Protein AF-A0A7I9YJ21-F1 (afdb_monomer)

Foldseek 3Di:
DDDDDDDDDDDDDDDDDPPPQPQADAADFFAFCDQDSNHLNEDQQAWEAGPVRFIWGQHDDPDSTTHTHTDPDQDPPHFKHWDAADKDKDFVVVHDDAFWKKKKAAPDAKKKKWFDFPDPDHIDIDMDRDRMDMDTHHRRTGMMIIHHGIMMGTD

Nearest PDB structures (foldseek):
  5wpw-assembly1_B  TM=5.055E-01  e=2.968E-01  Cocos nucifera
  2cau-assembly1_A  TM=5.370E-01  e=5.741E-01  Canavalia ensiformis
  5wxu-assembly1_D  TM=5.266E-01  e=5.434E-01  Wrightia tinctoria
  1ipk-assembly1_B  TM=4.848E-01  e=5.144E-01  Glycine max
  5wpw-assembly1_A  TM=3.670E-01  e=2.517E-01  Cocos nucifera

Sequence (155 aa):
MLALAVSTASFIAVAAAPLVRADRATPQPGAPCSGSADSSGAIVGSQTFSPQGEVLLCAKDADPISVWQHLDGIQRPVQIWFSYGPDATLNADDGFVSGQYWVAGARSGRCTVVQTPSTAGPPVVKTSNSERMDFKLIPDLATITFKGECDWRSF

Organism: Mycobacterium bourgelatii (NCBI:txid1273442)

Mean predicted aligned error: 8.65 Å

Radius of gyration: 23.21 Å; Cα contacts (8 Å, |Δi|>4): 348; chains: 1; bounding box: 39×57×90 Å

Secondary structure (DSSP, 8-state):
--------PPP---------PPPPPPP-TTSEEESSTTS--PPTT-EEE-TTS-EEEEE--SSSSEEEEEESS--SS--EEEEESS-EEEEGGGTPPTT-EEEEEEEEEEEEEEEEESSS---EEEEESSSEEEEE--TTEEEEEEEEEEEEEE-

pLDDT: mean 87.34, std 16.45, range [38.53, 98.56]

Structure (mmCIF, N/CA/C/O backbone):
data_AF-A0A7I9YJ21-F1
#
_entry.id   AF-A0A7I9YJ21-F1
#
loop_
_atom_site.group_PDB
_atom_site.id
_atom_site.type_symbol
_atom_site.label_atom_id
_atom_site.label_alt_id
_atom_site.label_comp_id
_atom_site.label_asym_id
_atom_site.label_entity_id
_atom_site.label_seq_id
_atom_site.pdbx_PDB_ins_code
_atom_site.Cartn_x
_atom_site.Cartn_y
_atom_site.Cartn_z
_atom_site.occupancy
_atom_site.B_iso_or_equiv
_atom_site.auth_seq_id
_atom_site.auth_comp_id
_atom_site.auth_asym_id
_atom_site.auth_atom_id
_atom_site.pdbx_PDB_model_num
ATOM 1 N N . MET A 1 1 ? -15.098 43.296 -71.684 1.00 40.66 1 MET A N 1
ATOM 2 C CA . MET A 1 1 ? -14.716 41.940 -71.239 1.00 40.66 1 MET A CA 1
ATOM 3 C C . MET A 1 1 ? -13.911 42.100 -69.959 1.00 40.66 1 MET A C 1
ATOM 5 O O . MET A 1 1 ? -12.787 42.572 -70.031 1.00 40.66 1 MET A O 1
ATOM 9 N N . LEU A 1 2 ? -14.512 41.833 -68.799 1.00 38.53 2 LEU A N 1
ATOM 10 C CA . LEU A 1 2 ? -13.851 41.891 -67.491 1.00 38.53 2 LEU A CA 1
ATOM 11 C C . LEU A 1 2 ? -14.058 40.515 -66.844 1.00 38.53 2 LEU A C 1
ATOM 13 O O . LEU A 1 2 ? -15.204 40.103 -66.679 1.00 38.53 2 LEU A O 1
ATOM 17 N N . ALA A 1 3 ? -12.980 39.784 -66.560 1.00 39.22 3 ALA A N 1
ATOM 18 C CA . ALA A 1 3 ? -13.035 38.473 -65.915 1.00 39.22 3 ALA A CA 1
ATOM 19 C C . ALA A 1 3 ? -12.599 38.616 -64.449 1.00 39.22 3 ALA A C 1
ATOM 21 O O . ALA A 1 3 ? -11.468 39.011 -64.175 1.00 39.22 3 ALA A O 1
ATOM 22 N N . LEU A 1 4 ? -13.509 38.321 -63.518 1.00 42.84 4 LEU A N 1
ATOM 23 C CA . LEU A 1 4 ? -13.228 38.192 -62.087 1.00 42.84 4 LEU A CA 1
ATOM 24 C C . LEU A 1 4 ? -12.780 36.753 -61.804 1.00 42.84 4 LEU A C 1
ATOM 26 O O . LEU A 1 4 ? -13.553 35.818 -61.998 1.00 42.84 4 LEU A O 1
ATOM 30 N N . ALA A 1 5 ? -11.542 3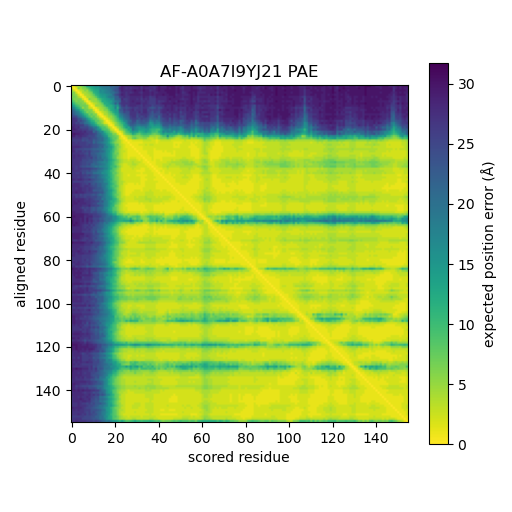6.580 -61.342 1.00 45.53 5 ALA A N 1
ATOM 31 C CA . ALA A 1 5 ? -11.055 35.311 -60.813 1.00 45.53 5 ALA A CA 1
ATOM 32 C C . ALA A 1 5 ? -11.364 35.244 -59.309 1.00 45.53 5 ALA A C 1
ATOM 34 O O . ALA A 1 5 ? -10.890 36.076 -58.537 1.00 45.53 5 ALA A O 1
ATOM 35 N N . VAL A 1 6 ? -12.171 34.264 -58.900 1.00 49.94 6 VAL A N 1
ATOM 36 C CA . VAL A 1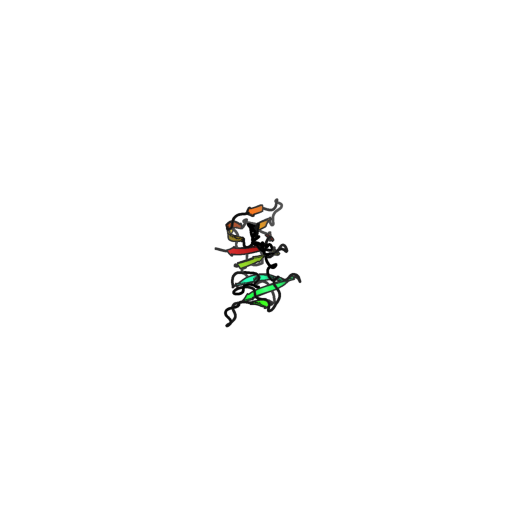 6 ? -12.449 33.963 -57.491 1.00 49.94 6 VAL A CA 1
ATOM 37 C C . VAL A 1 6 ? -11.554 32.797 -57.081 1.00 49.94 6 VAL A C 1
ATOM 39 O O . VAL A 1 6 ? -11.725 31.684 -57.572 1.00 49.94 6 VAL A O 1
ATOM 42 N N . SER A 1 7 ? -10.597 33.053 -56.191 1.00 49.69 7 SER A N 1
ATOM 43 C CA . SER A 1 7 ? -9.726 32.028 -55.607 1.00 49.69 7 SER A CA 1
ATOM 44 C C . SER A 1 7 ? -10.270 31.610 -54.242 1.00 49.69 7 SER A C 1
ATOM 46 O O . SER A 1 7 ? -10.205 32.374 -53.282 1.00 49.69 7 SER A O 1
ATOM 48 N N . THR A 1 8 ? -10.809 30.398 -54.140 1.00 51.66 8 THR A N 1
ATOM 49 C CA . THR A 1 8 ? -11.218 29.784 -52.868 1.00 51.66 8 THR A CA 1
ATOM 50 C C . THR A 1 8 ? -10.030 29.080 -52.215 1.00 51.66 8 THR A C 1
ATOM 52 O O . THR A 1 8 ? -9.517 28.105 -52.759 1.00 51.66 8 THR A O 1
ATOM 55 N N . ALA A 1 9 ? -9.602 29.557 -51.045 1.00 53.22 9 ALA A N 1
ATOM 56 C CA . ALA A 1 9 ? -8.619 28.878 -50.205 1.00 53.22 9 ALA A CA 1
ATOM 57 C C . ALA A 1 9 ? -9.314 27.827 -49.323 1.00 53.22 9 ALA A C 1
ATOM 59 O O . ALA A 1 9 ? -10.235 28.150 -48.572 1.00 53.22 9 ALA A O 1
ATOM 60 N N . SER A 1 10 ? -8.880 26.570 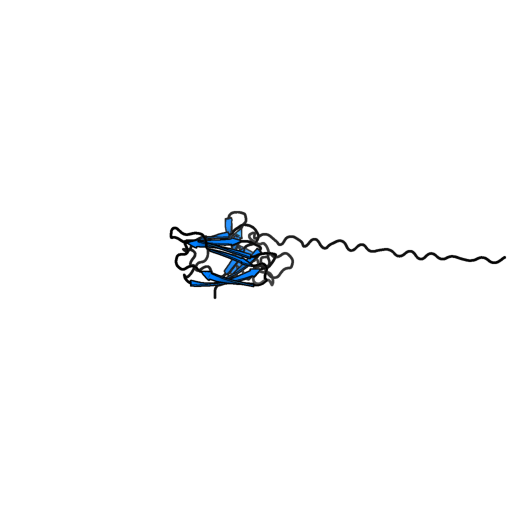-49.412 1.00 48.91 10 SER A N 1
ATOM 61 C CA . SER A 1 10 ? -9.346 25.484 -48.546 1.00 48.91 10 SER A CA 1
ATOM 62 C C . SER A 1 10 ? -8.480 25.410 -47.288 1.00 48.91 10 SER A C 1
ATOM 64 O O . SER A 1 10 ? -7.272 25.202 -47.378 1.00 48.91 10 SER A O 1
ATOM 66 N N . PHE A 1 11 ? -9.092 25.546 -46.113 1.00 49.62 11 PHE A N 1
ATOM 67 C CA . PHE A 1 11 ? -8.445 25.263 -44.832 1.00 49.62 11 PHE A CA 1
ATOM 68 C C . PHE A 1 11 ? -8.686 23.796 -44.466 1.00 49.62 11 PHE A C 1
ATOM 70 O O . PHE A 1 11 ? -9.832 23.356 -44.376 1.00 49.62 11 PHE A O 1
ATOM 77 N N . ILE A 1 12 ? -7.613 23.032 -44.258 1.00 51.09 12 ILE A N 1
ATOM 78 C CA . ILE A 1 12 ? -7.690 21.673 -43.712 1.00 51.09 12 ILE A CA 1
ATOM 79 C C . ILE A 1 12 ? -7.823 21.804 -42.192 1.00 51.09 12 ILE A C 1
ATOM 81 O O . ILE A 1 12 ? -6.889 22.234 -41.517 1.00 51.09 12 ILE A O 1
ATOM 85 N N . ALA A 1 13 ? -8.989 21.454 -41.649 1.00 53.25 13 ALA A N 1
ATOM 86 C CA . ALA A 1 13 ? -9.186 21.335 -40.210 1.00 53.25 13 ALA A CA 1
ATOM 87 C C . ALA A 1 13 ? -8.526 20.037 -39.719 1.00 53.25 13 ALA A C 1
ATOM 89 O O . ALA A 1 13 ? -8.993 18.941 -40.025 1.00 53.25 13 ALA A O 1
ATOM 90 N N . VAL A 1 14 ? -7.428 20.151 -38.971 1.00 55.31 14 VAL A N 1
ATOM 91 C CA . VAL A 1 14 ? -6.815 19.006 -38.289 1.00 55.31 14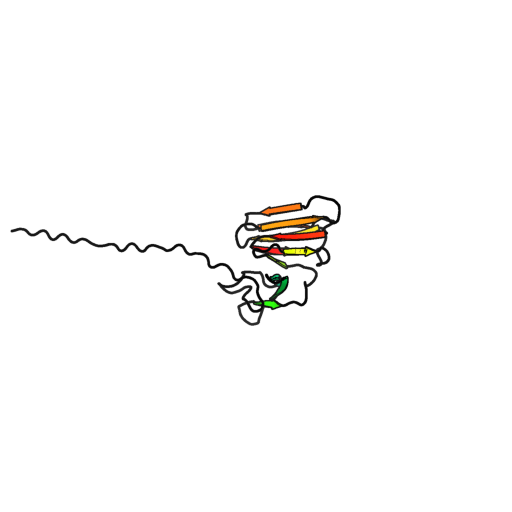 VAL A CA 1
ATOM 92 C C . VAL A 1 14 ? -7.632 18.727 -37.030 1.00 55.31 14 VAL A C 1
ATOM 94 O O . VAL A 1 14 ? -7.587 19.490 -36.067 1.00 55.31 14 VAL A O 1
ATOM 97 N N . ALA A 1 15 ? -8.413 17.648 -37.046 1.00 55.19 15 ALA A N 1
ATOM 98 C CA . ALA A 1 15 ? -9.100 17.158 -35.860 1.00 55.19 15 ALA A CA 1
ATOM 99 C C . ALA A 1 15 ? -8.061 16.598 -34.873 1.00 55.19 15 ALA A C 1
ATOM 101 O O . ALA A 1 15 ? -7.405 15.596 -35.156 1.00 55.19 15 ALA A O 1
ATOM 102 N N . ALA A 1 16 ? -7.899 17.246 -33.719 1.00 53.62 16 ALA A N 1
ATOM 103 C CA . ALA A 1 16 ? -7.132 16.690 -32.613 1.00 53.62 16 ALA A CA 1
ATOM 104 C C . ALA A 1 16 ? -7.902 15.487 -32.046 1.00 53.62 16 ALA A C 1
ATOM 106 O O . ALA A 1 16 ? -8.961 15.655 -31.442 1.00 53.62 16 ALA A O 1
ATOM 107 N N . ALA A 1 17 ? -7.402 14.270 -32.270 1.00 53.09 17 ALA A N 1
ATOM 108 C CA . ALA A 1 17 ? -7.935 13.098 -31.588 1.00 53.09 17 ALA A CA 1
ATOM 109 C C . ALA A 1 17 ? -7.702 13.255 -30.072 1.00 53.09 17 ALA A C 1
ATOM 111 O O . ALA A 1 17 ? -6.615 13.686 -29.672 1.00 53.09 17 ALA A O 1
ATOM 112 N N . PRO A 1 18 ? -8.686 12.929 -29.216 1.00 49.38 18 PRO A N 1
ATOM 113 C CA . PRO A 1 18 ? -8.467 12.918 -27.780 1.00 49.38 18 PRO A CA 1
ATOM 114 C C . PRO A 1 18 ? -7.365 11.904 -27.465 1.00 49.38 18 PRO A C 1
ATOM 116 O O . PRO A 1 18 ? -7.432 10.750 -27.889 1.00 49.38 18 PRO A O 1
ATOM 119 N N . LEU A 1 19 ? -6.344 12.342 -26.730 1.00 48.25 19 LEU A N 1
ATOM 120 C CA . LEU A 1 19 ? -5.339 11.449 -26.169 1.00 48.25 19 LEU A CA 1
ATOM 121 C C . LEU A 1 19 ? -6.047 10.552 -25.151 1.00 48.25 19 LEU A C 1
ATOM 123 O O . LEU A 1 19 ? -6.277 10.950 -24.009 1.00 48.25 19 LEU A O 1
ATOM 127 N N . VAL A 1 20 ? -6.430 9.351 -25.579 1.00 48.28 20 VAL A N 1
ATOM 128 C CA . VAL A 1 20 ? -6.759 8.272 -24.652 1.00 48.28 20 VAL A CA 1
ATOM 129 C C . VAL A 1 20 ? -5.478 8.015 -23.870 1.00 48.28 20 VAL A C 1
ATOM 131 O O . VAL A 1 20 ? -4.460 7.625 -24.441 1.00 48.28 20 VAL A O 1
ATOM 134 N N . ARG A 1 21 ? -5.496 8.338 -22.574 1.00 51.38 21 ARG A N 1
ATOM 135 C CA . ARG A 1 21 ? -4.387 8.035 -21.671 1.00 51.38 21 ARG A CA 1
ATOM 136 C C . ARG A 1 21 ? -4.206 6.521 -21.726 1.00 51.38 21 ARG A C 1
ATOM 138 O O . ARG A 1 21 ? -5.160 5.810 -21.434 1.00 51.38 21 ARG A O 1
ATOM 145 N N . ALA A 1 22 ? -3.037 6.048 -22.156 1.00 55.91 22 ALA A N 1
ATOM 146 C CA . ALA A 1 22 ? -2.735 4.625 -22.092 1.00 55.91 22 ALA A CA 1
ATOM 147 C C . ALA A 1 22 ? -2.945 4.160 -20.644 1.00 55.91 22 ALA A C 1
ATOM 149 O O . ALA A 1 22 ? -2.499 4.839 -19.709 1.00 55.91 22 ALA A O 1
ATOM 150 N N . ASP A 1 23 ? -3.675 3.060 -20.467 1.00 66.38 23 ASP A N 1
ATOM 151 C CA . ASP A 1 23 ? -3.834 2.437 -19.158 1.00 66.38 23 ASP A CA 1
ATOM 152 C C . ASP A 1 23 ? -2.439 2.141 -18.602 1.00 66.38 23 ASP A C 1
ATOM 154 O O . ASP A 1 23 ? -1.568 1.634 -19.315 1.00 66.38 23 ASP A O 1
ATOM 158 N N . ARG A 1 24 ? -2.188 2.514 -17.343 1.00 73.75 24 ARG A N 1
ATOM 159 C CA . ARG A 1 24 ? -0.879 2.254 -16.741 1.00 73.75 24 ARG A CA 1
ATOM 160 C C . ARG A 1 24 ? -0.627 0.757 -16.655 1.00 73.75 24 ARG A C 1
ATOM 162 O O . ARG A 1 24 ? -1.553 -0.025 -16.428 1.00 73.75 24 ARG A O 1
ATOM 169 N N . ALA A 1 25 ? 0.643 0.370 -16.775 1.00 84.62 25 ALA A N 1
ATOM 170 C CA . ALA A 1 25 ? 1.017 -1.028 -16.663 1.00 84.62 25 ALA A CA 1
ATOM 171 C C . ALA A 1 25 ? 0.588 -1.594 -15.308 1.00 84.62 25 ALA A C 1
ATOM 173 O O . ALA A 1 25 ? 0.927 -1.074 -14.241 1.00 84.62 25 ALA A O 1
ATOM 174 N N . THR A 1 26 ? -0.156 -2.691 -15.373 1.00 92.19 26 THR A N 1
ATOM 175 C CA . THR A 1 26 ? -0.531 -3.478 -14.204 1.00 92.19 26 THR A CA 1
ATOM 176 C C . THR A 1 26 ? 0.717 -4.163 -13.632 1.00 92.19 26 THR A C 1
ATOM 178 O O . THR A 1 26 ? 1.503 -4.701 -14.415 1.00 92.19 26 THR A O 1
ATOM 181 N N . PRO A 1 27 ? 0.921 -4.183 -12.301 1.00 95.38 27 PRO A N 1
ATOM 182 C CA . PRO A 1 27 ? 2.054 -4.871 -11.693 1.00 95.38 27 PRO A CA 1
ATOM 183 C C . PRO A 1 27 ? 2.146 -6.349 -12.085 1.00 95.38 27 PRO A C 1
ATOM 185 O O . PRO A 1 27 ? 1.197 -7.116 -11.910 1.00 95.38 27 PRO A O 1
ATOM 188 N N . GLN A 1 28 ? 3.305 -6.731 -12.621 1.00 95.56 28 GLN A N 1
ATOM 189 C CA . GLN A 1 28 ? 3.686 -8.081 -13.046 1.00 95.56 28 GLN A CA 1
ATOM 190 C C . GLN A 1 28 ? 5.210 -8.221 -12.906 1.00 95.56 28 GLN A C 1
ATOM 192 O O . GLN A 1 28 ? 5.903 -7.240 -13.187 1.00 95.56 28 GLN A O 1
ATOM 197 N N . PRO A 1 29 ? 5.759 -9.393 -12.539 1.00 95.56 29 PRO A N 1
ATOM 198 C CA . PRO A 1 29 ? 7.207 -9.607 -12.512 1.00 95.56 29 PRO A CA 1
ATOM 199 C C . PRO A 1 29 ? 7.899 -9.172 -13.816 1.00 95.56 29 PRO A C 1
ATOM 201 O O . PRO A 1 29 ? 7.455 -9.510 -14.912 1.00 95.56 29 PRO A O 1
ATOM 204 N N . GLY A 1 30 ? 8.982 -8.404 -13.698 1.00 93.94 30 GLY A N 1
ATOM 205 C CA . GLY A 1 30 ? 9.757 -7.861 -14.818 1.00 93.94 30 GLY A CA 1
ATOM 206 C C . GLY A 1 30 ? 9.145 -6.635 -15.507 1.00 93.94 30 GLY A C 1
ATOM 207 O O . GLY A 1 30 ? 9.826 -5.996 -16.307 1.00 93.94 30 GLY A O 1
ATOM 208 N N . ALA A 1 31 ? 7.897 -6.264 -15.202 1.00 94.25 31 ALA A N 1
ATOM 209 C CA . ALA A 1 31 ? 7.285 -5.064 -15.763 1.00 94.25 31 ALA A CA 1
ATOM 210 C C . ALA A 1 31 ? 7.819 -3.788 -15.080 1.00 94.25 31 ALA A C 1
ATOM 212 O O . ALA A 1 31 ? 8.081 -3.803 -13.870 1.00 94.25 31 ALA A O 1
ATOM 213 N N . PRO A 1 32 ? 7.927 -2.658 -15.805 1.00 94.56 32 PRO A N 1
ATOM 214 C CA . PRO A 1 32 ? 8.339 -1.388 -15.219 1.00 94.56 32 PRO A CA 1
ATOM 215 C C . PRO A 1 32 ? 7.388 -0.924 -14.109 1.00 94.56 32 PRO A C 1
ATOM 217 O O . PRO A 1 32 ? 6.194 -0.708 -14.327 1.00 94.56 32 PRO A O 1
ATOM 220 N N . CYS A 1 33 ? 7.926 -0.702 -12.914 1.00 95.56 33 CYS A N 1
ATOM 221 C CA . CYS A 1 33 ? 7.186 -0.126 -11.795 1.00 95.56 33 CYS A CA 1
ATOM 222 C C . CYS A 1 33 ? 7.410 1.386 -11.677 1.00 95.56 33 CYS A C 1
ATOM 224 O O . CYS A 1 33 ? 6.498 2.101 -11.265 1.00 95.56 33 CYS A O 1
ATOM 226 N N . SER A 1 34 ? 8.581 1.886 -12.092 1.00 93.94 34 SER A N 1
ATOM 227 C CA . SER A 1 34 ? 8.935 3.309 -12.048 1.00 93.94 34 SER A CA 1
ATOM 228 C C . SER A 1 34 ? 9.985 3.675 -13.099 1.00 93.94 34 SER A C 1
ATOM 230 O O . SER A 1 34 ? 10.711 2.812 -13.585 1.00 93.94 34 SER A O 1
ATOM 232 N N . GLY A 1 35 ? 10.111 4.966 -13.414 1.00 90.31 35 GLY A N 1
ATOM 233 C CA . GLY A 1 35 ? 11.185 5.484 -14.276 1.00 90.31 35 GLY A CA 1
ATOM 234 C C . GLY A 1 35 ? 10.923 5.421 -15.787 1.00 90.31 35 GLY A C 1
ATOM 235 O O . GLY A 1 35 ? 11.771 5.861 -16.557 1.00 90.31 35 GLY A O 1
ATOM 236 N N . SER A 1 36 ? 9.753 4.946 -16.229 1.00 89.88 36 SER A N 1
ATOM 237 C CA . SER A 1 36 ? 9.351 4.945 -17.645 1.00 89.88 36 SER A CA 1
ATOM 238 C C . SER A 1 36 ? 7.903 5.407 -17.847 1.00 89.88 36 SER A C 1
ATOM 240 O O . SER A 1 36 ? 7.086 5.362 -16.921 1.00 89.88 36 SER A O 1
ATOM 242 N N . ALA A 1 37 ? 7.580 5.860 -19.066 1.00 87.88 37 ALA A N 1
ATOM 243 C CA . ALA A 1 37 ? 6.228 6.293 -19.439 1.00 87.88 37 ALA A CA 1
ATOM 244 C C . ALA A 1 37 ? 5.195 5.157 -19.340 1.00 87.88 37 ALA A C 1
ATOM 246 O O . ALA A 1 37 ? 4.047 5.407 -18.982 1.00 87.88 37 ALA A O 1
ATOM 247 N N . ASP A 1 38 ? 5.641 3.922 -19.575 1.00 87.81 38 ASP A N 1
ATOM 248 C CA . ASP A 1 38 ? 4.810 2.718 -19.539 1.00 87.81 38 ASP A CA 1
ATOM 249 C C . ASP A 1 38 ? 4.808 2.043 -18.158 1.00 87.81 38 ASP A C 1
ATOM 251 O O . ASP A 1 38 ? 4.362 0.910 -18.022 1.00 87.81 38 ASP A O 1
ATOM 255 N N . SER A 1 39 ? 5.334 2.700 -17.119 1.00 92.00 39 SER A N 1
ATOM 256 C CA . SER A 1 39 ? 5.386 2.125 -15.772 1.00 92.00 39 SER A CA 1
ATOM 257 C C . SER A 1 39 ? 4.072 2.258 -15.002 1.00 92.00 39 SER A C 1
ATOM 259 O O . SER A 1 39 ? 3.249 3.139 -15.264 1.00 92.00 39 SER A O 1
ATOM 261 N N . SER A 1 40 ? 3.903 1.427 -13.968 1.00 91.94 40 SER A N 1
ATOM 262 C CA . SER A 1 40 ? 2.812 1.585 -12.990 1.00 91.94 40 SER A CA 1
ATOM 263 C C . SER A 1 40 ? 2.878 2.930 -12.242 1.00 91.94 40 SER A C 1
ATOM 265 O O . SER A 1 40 ? 1.874 3.409 -11.713 1.00 91.94 40 SER A O 1
ATOM 267 N N . GLY A 1 41 ? 4.057 3.562 -12.205 1.00 91.19 41 GLY A N 1
ATOM 268 C CA . GLY A 1 41 ? 4.308 4.826 -11.518 1.00 91.19 41 GLY A CA 1
ATOM 269 C C . GLY A 1 41 ? 4.420 4.698 -9.997 1.00 91.19 41 GLY A C 1
ATOM 270 O O . GLY A 1 41 ? 4.243 5.698 -9.297 1.00 91.19 41 GLY A O 1
ATOM 271 N N . ALA A 1 42 ? 4.706 3.494 -9.503 1.00 94.56 42 ALA A N 1
ATOM 272 C CA . ALA A 1 42 ? 4.947 3.222 -8.096 1.00 94.56 42 ALA A CA 1
ATOM 273 C C . ALA A 1 42 ? 6.248 3.885 -7.622 1.00 94.56 42 ALA A C 1
ATOM 275 O O . ALA A 1 42 ? 7.190 4.120 -8.392 1.00 94.56 42 ALA A O 1
ATOM 276 N N . ILE A 1 43 ? 6.310 4.188 -6.329 1.00 94.44 43 ILE A N 1
ATOM 277 C CA . ILE A 1 43 ? 7.559 4.591 -5.679 1.00 94.44 43 ILE A CA 1
ATOM 278 C C . ILE A 1 43 ? 8.481 3.367 -5.544 1.00 94.44 43 ILE A C 1
ATOM 280 O O . ILE A 1 43 ? 8.043 2.258 -5.249 1.00 94.44 43 ILE A O 1
ATOM 284 N N . VAL A 1 44 ? 9.782 3.571 -5.751 1.00 95.56 44 VAL A N 1
ATOM 285 C CA . VAL A 1 44 ? 10.803 2.545 -5.495 1.00 95.56 44 VAL A CA 1
ATOM 286 C C . VAL A 1 44 ? 10.735 2.098 -4.032 1.00 95.56 44 VAL A C 1
ATOM 288 O O . VAL A 1 44 ? 10.731 2.930 -3.126 1.00 95.56 44 VAL A O 1
ATOM 291 N N . GLY A 1 45 ? 10.709 0.787 -3.806 1.00 96.75 45 GLY A N 1
ATOM 292 C CA . GLY A 1 45 ? 10.524 0.174 -2.491 1.00 96.75 45 GLY A CA 1
ATOM 293 C C . GLY A 1 45 ? 9.066 -0.123 -2.132 1.00 96.75 45 GLY A C 1
ATOM 294 O O . GLY A 1 45 ? 8.828 -0.787 -1.127 1.00 96.75 45 GLY A O 1
ATOM 295 N N . SER A 1 46 ? 8.088 0.316 -2.936 1.00 97.38 46 SER A N 1
ATOM 296 C CA . SER A 1 46 ? 6.691 -0.089 -2.757 1.00 97.38 46 SER A CA 1
ATOM 297 C C . SER A 1 46 ? 6.534 -1.595 -2.934 1.00 97.38 46 SER A C 1
ATOM 299 O O . SER A 1 46 ? 7.047 -2.165 -3.899 1.00 97.38 46 SER A O 1
ATOM 301 N N . GLN A 1 47 ? 5.759 -2.214 -2.048 1.00 98.12 47 GLN A N 1
ATOM 302 C CA . GLN A 1 47 ? 5.221 -3.554 -2.260 1.00 98.12 47 GLN A CA 1
ATOM 303 C C . GLN A 1 47 ? 3.803 -3.484 -2.841 1.00 98.12 47 GLN A C 1
ATOM 305 O O . GLN A 1 47 ? 3.111 -2.474 -2.689 1.00 98.12 47 GLN A O 1
ATOM 310 N N . THR A 1 48 ? 3.356 -4.538 -3.517 1.00 98.00 48 THR A N 1
ATOM 311 C CA . THR A 1 48 ? 1.971 -4.672 -3.987 1.00 98.00 48 THR A CA 1
ATOM 312 C C . THR A 1 48 ? 1.589 -6.141 -4.144 1.00 98.00 48 THR A C 1
ATOM 314 O O . THR A 1 48 ? 2.454 -7.016 -4.101 1.00 98.00 48 THR A O 1
ATOM 317 N N . PHE A 1 49 ? 0.304 -6.406 -4.365 1.00 97.38 49 PHE A N 1
ATOM 318 C CA . PHE A 1 49 ? -0.149 -7.704 -4.852 1.00 97.38 49 PHE A CA 1
ATOM 319 C C . PHE A 1 49 ? -0.253 -7.679 -6.372 1.00 97.38 49 PHE A C 1
ATOM 321 O O . PHE A 1 49 ? -0.864 -6.771 -6.932 1.00 97.38 49 PHE A O 1
ATOM 328 N N . SER A 1 50 ? 0.276 -8.684 -7.061 1.00 95.50 50 SER A N 1
ATOM 329 C CA . SER A 1 50 ? -0.059 -8.906 -8.465 1.00 95.50 50 SER A CA 1
ATOM 330 C C . SER A 1 50 ? -1.558 -9.244 -8.605 1.00 95.50 50 SER A C 1
ATOM 332 O O . SER A 1 50 ? -2.196 -9.661 -7.633 1.00 95.50 50 SER A O 1
ATOM 334 N N . PRO A 1 51 ? -2.150 -9.118 -9.802 1.00 92.12 51 PRO A N 1
ATOM 335 C CA . PRO A 1 51 ? -3.494 -9.615 -10.098 1.00 92.12 51 PRO A CA 1
ATOM 336 C C . PRO A 1 51 ? -3.693 -11.100 -9.762 1.00 92.12 51 PRO A C 1
ATOM 338 O O . PRO A 1 51 ? -4.821 -11.534 -9.544 1.00 92.12 51 PRO A O 1
ATOM 341 N N . GLN A 1 52 ? -2.608 -11.879 -9.732 1.00 91.69 52 GLN A N 1
ATOM 342 C CA . GLN A 1 52 ? -2.590 -13.297 -9.378 1.00 91.69 52 GLN A CA 1
ATOM 343 C C . GLN A 1 52 ? -2.426 -13.535 -7.864 1.00 91.69 52 GLN A C 1
ATOM 345 O O . GLN A 1 52 ? -2.494 -14.679 -7.422 1.00 91.69 52 GLN A O 1
ATOM 350 N N . GLY A 1 53 ? -2.240 -12.478 -7.066 1.00 92.69 53 GLY A N 1
ATOM 351 C CA . GLY A 1 53 ? -2.080 -12.544 -5.610 1.00 92.69 53 GLY A CA 1
ATOM 352 C C . GLY A 1 53 ? -0.639 -12.735 -5.127 1.00 92.69 53 GLY A C 1
ATOM 353 O O . GLY A 1 53 ? -0.425 -12.936 -3.935 1.00 92.69 53 GLY A O 1
ATOM 354 N N . GLU A 1 54 ? 0.352 -12.664 -6.017 1.00 95.88 54 GLU A N 1
ATOM 355 C CA . GLU A 1 54 ? 1.770 -12.721 -5.642 1.00 95.88 54 GLU A CA 1
ATOM 356 C C . GLU A 1 54 ? 2.211 -11.405 -5.004 1.00 95.88 54 GLU A C 1
ATOM 358 O O . GLU A 1 54 ? 1.708 -10.341 -5.364 1.00 95.88 54 GLU A O 1
ATOM 363 N N . VAL A 1 55 ? 3.194 -11.443 -4.108 1.00 97.69 55 VAL A N 1
ATOM 364 C CA . VAL A 1 55 ? 3.783 -10.214 -3.569 1.00 97.69 55 VAL A CA 1
ATOM 365 C C . VAL A 1 55 ? 4.882 -9.741 -4.510 1.00 97.69 55 VAL A C 1
ATOM 367 O O . VAL A 1 55 ? 5.775 -10.505 -4.870 1.00 97.69 55 VAL A O 1
ATOM 370 N N . LEU A 1 56 ? 4.825 -8.471 -4.901 1.00 98.19 56 LEU A N 1
ATOM 371 C CA . LEU A 1 56 ? 5.827 -7.838 -5.751 1.00 98.19 56 LEU A CA 1
ATOM 372 C C . LEU A 1 56 ? 6.484 -6.665 -5.024 1.00 98.19 56 LEU A C 1
ATOM 374 O O . LEU A 1 56 ? 5.817 -5.938 -4.291 1.00 98.19 56 LEU A O 1
ATOM 378 N N . LEU A 1 57 ? 7.770 -6.443 -5.289 1.00 98.19 57 LEU A N 1
ATOM 379 C CA . LEU A 1 57 ? 8.545 -5.280 -4.859 1.00 98.19 57 LEU A CA 1
ATOM 380 C C . LEU A 1 57 ? 8.926 -4.434 -6.069 1.00 98.19 57 LEU A C 1
ATOM 382 O O . LEU A 1 57 ? 9.480 -4.958 -7.031 1.00 98.19 57 LEU A O 1
ATOM 386 N N . CYS A 1 58 ? 8.695 -3.125 -6.011 1.00 97.69 58 CYS A N 1
ATOM 387 C CA . CYS A 1 58 ? 9.252 -2.192 -6.983 1.00 97.69 58 CYS A CA 1
ATOM 388 C C . CYS A 1 58 ? 10.731 -1.977 -6.657 1.00 97.69 58 CYS A C 1
ATOM 390 O O . CYS A 1 58 ? 11.090 -1.106 -5.858 1.00 97.69 58 CYS A O 1
ATOM 392 N N . ALA A 1 59 ? 11.587 -2.821 -7.219 1.00 96.25 59 ALA A N 1
ATOM 393 C CA . ALA A 1 59 ? 13.009 -2.828 -6.937 1.00 96.25 59 ALA A CA 1
ATOM 394 C C . ALA A 1 59 ? 13.748 -1.868 -7.870 1.00 96.25 59 ALA A C 1
ATOM 396 O O . ALA A 1 59 ? 13.453 -1.765 -9.063 1.00 96.25 59 ALA A O 1
ATOM 397 N N . LYS A 1 60 ? 14.734 -1.165 -7.312 1.00 91.88 60 LYS A N 1
ATOM 398 C CA . LYS A 1 60 ? 15.660 -0.375 -8.115 1.00 91.88 60 LYS A CA 1
ATOM 399 C C . LYS A 1 60 ? 16.703 -1.301 -8.720 1.00 91.88 60 LYS A C 1
ATOM 401 O O . LYS A 1 60 ? 17.513 -1.855 -7.981 1.00 91.88 60 LYS A O 1
ATOM 406 N N . ASP A 1 61 ? 16.719 -1.381 -10.041 1.00 80.94 61 ASP A N 1
ATOM 407 C CA . ASP A 1 61 ? 17.799 -2.030 -10.773 1.00 80.94 61 ASP A CA 1
ATOM 408 C C . ASP A 1 61 ? 18.916 -1.030 -11.122 1.00 80.94 61 ASP A C 1
ATOM 410 O O . ASP A 1 61 ? 18.845 0.164 -10.814 1.00 80.94 61 ASP A O 1
ATOM 414 N N . ALA A 1 62 ? 19.999 -1.531 -11.723 1.00 74.62 62 ALA A N 1
ATOM 415 C CA . ALA A 1 62 ? 21.104 -0.702 -12.218 1.00 74.62 62 ALA A CA 1
ATOM 416 C C . ALA A 1 62 ? 20.706 0.168 -13.430 1.00 74.62 62 ALA A C 1
ATOM 418 O O . ALA A 1 62 ? 21.414 1.115 -13.773 1.00 74.62 62 ALA A O 1
ATOM 419 N N . ASP A 1 63 ? 19.586 -0.167 -14.068 1.00 77.12 63 ASP A N 1
ATOM 420 C CA . ASP A 1 63 ? 18.959 0.583 -15.151 1.00 77.12 63 ASP A CA 1
ATOM 421 C C . ASP A 1 63 ? 18.201 1.811 -14.585 1.00 77.12 63 ASP A C 1
ATOM 423 O O . ASP A 1 63 ? 17.740 1.779 -13.438 1.00 77.12 63 ASP A O 1
ATOM 427 N N . PRO A 1 64 ? 18.057 2.926 -15.329 1.00 84.62 64 PRO A N 1
ATOM 428 C CA . PRO A 1 64 ? 17.162 4.023 -14.944 1.00 84.62 64 PRO A CA 1
ATOM 429 C C . PRO A 1 64 ? 15.709 3.596 -14.665 1.00 84.62 64 PRO A C 1
ATOM 431 O O . PRO A 1 64 ? 14.982 4.342 -14.002 1.00 84.62 64 PRO A O 1
ATOM 434 N N . ILE A 1 65 ? 15.278 2.431 -15.154 1.00 92.69 65 ILE A N 1
ATOM 435 C CA . ILE A 1 65 ? 13.943 1.875 -14.933 1.00 92.69 65 ILE A CA 1
ATOM 436 C C . ILE A 1 65 ? 13.966 0.908 -13.745 1.00 92.69 65 ILE A C 1
ATOM 438 O O . ILE A 1 65 ? 14.783 -0.003 -13.664 1.00 92.69 65 ILE A O 1
ATOM 442 N N . SER A 1 66 ? 13.028 1.094 -12.818 1.00 95.94 66 SER A N 1
ATOM 443 C CA . SER A 1 66 ? 12.772 0.144 -11.730 1.00 95.94 66 SER A CA 1
ATOM 444 C C . SER A 1 66 ? 11.692 -0.841 -12.159 1.00 95.94 66 SER A C 1
ATOM 446 O O . SER A 1 66 ? 10.726 -0.447 -12.821 1.00 95.94 66 SER A O 1
ATOM 448 N N . VAL A 1 67 ? 11.821 -2.102 -11.757 1.00 96.19 67 VAL A N 1
ATOM 449 C CA . VAL A 1 67 ? 10.908 -3.176 -12.166 1.00 96.19 67 VAL A CA 1
ATOM 450 C C . VAL A 1 67 ? 10.276 -3.857 -10.964 1.00 96.19 67 VAL A C 1
ATOM 452 O O . VAL A 1 67 ? 10.822 -3.875 -9.859 1.00 96.19 67 VAL A O 1
ATOM 455 N N . TRP A 1 68 ? 9.102 -4.432 -11.188 1.00 97.56 68 TRP A N 1
ATOM 456 C CA . TRP A 1 68 ? 8.480 -5.321 -10.222 1.00 97.56 68 TRP A CA 1
ATOM 457 C C . TRP A 1 68 ? 9.253 -6.639 -10.148 1.00 97.56 68 TRP A C 1
ATOM 459 O O . TRP A 1 68 ? 9.427 -7.326 -11.153 1.00 97.56 68 TRP A O 1
ATOM 469 N N . GLN A 1 69 ? 9.686 -7.014 -8.953 1.00 97.50 69 GLN A N 1
ATOM 470 C CA . GLN A 1 69 ? 10.340 -8.287 -8.668 1.00 97.50 69 GLN A CA 1
ATOM 471 C C . GLN A 1 69 ? 9.464 -9.114 -7.737 1.00 97.50 69 GLN A C 1
ATOM 473 O O . GLN A 1 69 ? 8.798 -8.565 -6.860 1.00 97.50 69 GLN A O 1
ATOM 478 N N . HIS A 1 70 ? 9.459 -10.428 -7.936 1.00 97.62 70 HIS A N 1
ATOM 479 C CA . HIS A 1 70 ? 8.738 -11.343 -7.061 1.00 97.62 70 HIS A CA 1
ATOM 480 C C . HIS A 1 70 ? 9.342 -11.340 -5.651 1.00 97.62 70 HIS A C 1
ATOM 482 O O . HIS A 1 70 ? 10.564 -11.296 -5.493 1.00 97.62 70 HIS A O 1
ATOM 488 N N . LEU A 1 71 ? 8.481 -11.420 -4.640 1.00 97.19 71 LEU A N 1
ATOM 489 C CA . LEU A 1 71 ? 8.845 -11.687 -3.256 1.00 97.19 71 LEU A CA 1
ATOM 490 C C . LEU A 1 71 ? 8.128 -12.946 -2.767 1.00 97.19 71 LEU A C 1
ATOM 492 O O . LEU A 1 71 ? 6.928 -13.097 -2.984 1.00 97.19 71 LEU A O 1
ATOM 496 N N . ASP A 1 72 ? 8.834 -13.768 -1.988 1.00 95.62 72 ASP A N 1
ATOM 497 C CA . ASP A 1 72 ? 8.258 -14.953 -1.330 1.00 95.62 72 ASP A CA 1
ATOM 498 C C . ASP A 1 72 ? 7.142 -14.597 -0.326 1.00 95.62 72 ASP A C 1
ATOM 500 O O . ASP A 1 72 ? 6.362 -15.447 0.104 1.00 95.62 72 ASP A O 1
ATOM 504 N N . GLY A 1 73 ? 7.067 -13.329 0.080 1.00 96.69 73 GLY A N 1
ATOM 505 C CA . GLY A 1 73 ? 6.030 -12.808 0.951 1.00 96.69 73 GLY A CA 1
ATOM 506 C C . GLY A 1 73 ? 6.220 -11.327 1.254 1.00 96.69 73 GLY A C 1
ATOM 507 O O . GLY A 1 73 ? 7.177 -10.691 0.813 1.00 96.69 73 GLY A O 1
ATOM 508 N N . ILE A 1 74 ? 5.296 -10.781 2.041 1.00 97.50 74 ILE A N 1
ATOM 509 C CA . ILE A 1 74 ? 5.338 -9.384 2.470 1.00 97.50 74 ILE A CA 1
ATOM 510 C C . ILE A 1 74 ? 6.578 -9.148 3.343 1.00 97.50 74 ILE A C 1
ATOM 512 O O . ILE A 1 74 ? 6.772 -9.810 4.367 1.00 97.50 74 ILE A O 1
ATOM 516 N N . GLN A 1 75 ? 7.402 -8.172 2.962 1.00 97.12 75 GLN A N 1
ATOM 517 C CA . GLN A 1 75 ? 8.470 -7.637 3.798 1.00 97.12 75 GLN A CA 1
ATOM 518 C C . GLN A 1 75 ? 7.857 -6.806 4.922 1.00 97.12 75 GLN A C 1
ATOM 520 O O . GLN A 1 75 ? 7.138 -5.834 4.677 1.00 97.12 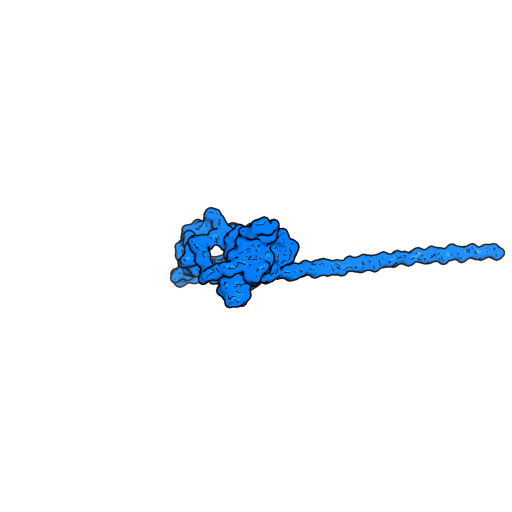75 GLN A O 1
ATOM 525 N N . ARG A 1 76 ? 8.163 -7.209 6.157 1.00 96.06 76 ARG A N 1
ATOM 526 C CA . ARG A 1 76 ? 7.653 -6.602 7.386 1.00 96.06 76 ARG A CA 1
ATOM 527 C C . ARG A 1 76 ? 8.771 -5.816 8.092 1.00 96.06 76 ARG A C 1
ATOM 529 O O . ARG A 1 76 ? 9.899 -6.308 8.138 1.00 96.06 76 ARG A O 1
ATOM 536 N N . PRO A 1 77 ? 8.477 -4.653 8.697 1.00 95.62 77 PRO A N 1
AT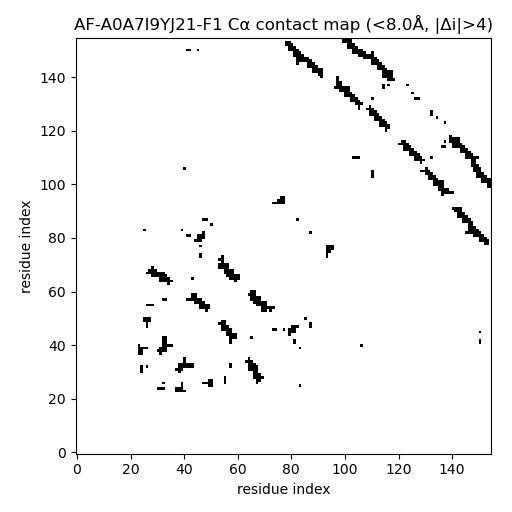OM 537 C CA . PRO A 1 77 ? 7.181 -3.979 8.676 1.00 95.62 77 PRO A CA 1
ATOM 538 C C . PRO A 1 77 ? 6.866 -3.377 7.302 1.00 95.62 77 PRO A C 1
ATOM 540 O O . PRO A 1 77 ? 7.755 -2.845 6.636 1.00 95.62 77 PRO A O 1
ATOM 543 N N . VAL A 1 78 ? 5.596 -3.423 6.891 1.00 96.81 78 VAL A N 1
ATOM 544 C CA . VAL A 1 78 ? 5.145 -2.713 5.688 1.00 96.81 78 VAL A CA 1
ATOM 545 C C . VAL A 1 78 ? 5.259 -1.208 5.930 1.00 96.81 78 VAL A C 1
ATOM 547 O O . VAL A 1 78 ? 4.589 -0.655 6.796 1.00 96.81 78 VAL A O 1
ATOM 550 N N . GLN A 1 79 ? 6.117 -0.541 5.158 1.00 96.50 79 GLN A N 1
ATOM 551 C CA . GLN A 1 79 ? 6.327 0.914 5.234 1.00 96.50 79 GLN A CA 1
ATOM 552 C C . GLN A 1 79 ? 5.859 1.653 3.984 1.00 96.50 79 GLN A C 1
ATOM 554 O O . GLN A 1 79 ? 5.545 2.841 4.051 1.00 96.50 79 GLN A O 1
ATOM 559 N N . ILE A 1 80 ? 5.839 0.964 2.841 1.00 97.12 80 ILE A N 1
ATOM 560 C CA . ILE A 1 80 ? 5.458 1.522 1.547 1.00 97.12 80 ILE A CA 1
ATOM 561 C C . ILE A 1 80 ? 4.623 0.482 0.798 1.00 97.12 80 ILE A C 1
ATOM 563 O O . ILE A 1 80 ? 5.016 -0.682 0.696 1.00 97.12 80 ILE A O 1
ATOM 567 N N . TRP A 1 81 ? 3.479 0.903 0.270 1.00 97.81 81 TRP A N 1
ATOM 568 C CA . TRP A 1 81 ? 2.566 0.051 -0.480 1.00 97.81 81 TRP A CA 1
ATOM 569 C C . TRP A 1 81 ? 2.043 0.770 -1.721 1.00 97.81 81 TRP A C 1
ATOM 571 O O . TRP A 1 81 ? 1.834 1.981 -1.700 1.00 97.81 81 TRP A O 1
ATOM 581 N N . PHE A 1 82 ? 1.788 0.027 -2.790 1.00 97.12 82 PHE A N 1
ATOM 582 C CA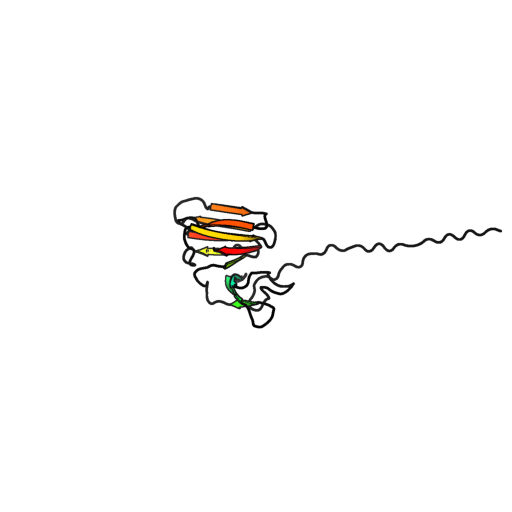 . PHE A 1 82 ? 1.157 0.524 -4.007 1.00 97.12 82 PHE A CA 1
ATOM 583 C C . PHE A 1 82 ? -0.156 -0.222 -4.260 1.00 97.12 82 PHE A C 1
ATOM 585 O O . PHE A 1 82 ? -0.194 -1.453 -4.251 1.00 97.12 82 PHE A O 1
ATOM 592 N N . SER A 1 83 ? -1.237 0.516 -4.500 1.00 95.44 83 SER A N 1
ATOM 593 C CA . SER A 1 83 ? -2.512 -0.022 -4.996 1.00 95.44 83 SER A CA 1
ATOM 594 C C . SER A 1 83 ? -2.770 0.517 -6.407 1.00 95.44 83 SER A C 1
ATOM 596 O O . SER A 1 83 ? -2.355 1.634 -6.705 1.00 95.44 83 SER A O 1
ATOM 598 N N . TYR A 1 84 ? -3.429 -0.256 -7.279 1.00 91.31 84 TYR A N 1
ATOM 599 C CA . TYR A 1 84 ? -3.583 0.076 -8.712 1.00 91.31 84 TYR A CA 1
ATOM 600 C C . TYR A 1 84 ? -4.950 -0.269 -9.317 1.00 91.31 84 TYR A C 1
ATOM 602 O O . TYR A 1 84 ? -5.101 -0.306 -10.534 1.00 91.31 84 TYR A O 1
ATOM 610 N N . GLY A 1 85 ? -5.958 -0.536 -8.490 1.00 82.69 85 GLY A N 1
ATOM 611 C CA . GLY A 1 85 ? -7.299 -0.885 -8.963 1.00 82.69 85 GLY A CA 1
ATOM 612 C C . GLY A 1 85 ? -7.933 -1.972 -8.107 1.00 82.69 85 GLY A C 1
ATOM 613 O O . GLY A 1 85 ? -8.920 -1.673 -7.435 1.00 82.69 85 GLY A O 1
ATOM 614 N N . PRO A 1 86 ? -7.366 -3.193 -8.068 1.00 87.94 86 PRO A N 1
ATOM 615 C CA . PRO A 1 86 ? -7.757 -4.195 -7.089 1.00 87.94 86 PRO A CA 1
ATOM 616 C C . PRO A 1 86 ? -7.530 -3.683 -5.666 1.00 87.94 86 PRO A C 1
ATOM 618 O O . PRO A 1 86 ? -6.523 -3.027 -5.377 1.00 87.94 86 PRO A O 1
ATOM 621 N N . ASP A 1 87 ? -8.472 -3.997 -4.783 1.00 93.50 87 ASP A N 1
ATOM 622 C CA . ASP A 1 87 ? -8.342 -3.716 -3.360 1.00 93.50 87 ASP A CA 1
ATOM 623 C C . ASP A 1 87 ? -7.199 -4.564 -2.785 1.00 93.50 87 ASP A C 1
ATOM 625 O O . ASP A 1 87 ? -7.195 -5.789 -2.916 1.00 93.50 87 ASP A O 1
ATOM 629 N N . ALA A 1 88 ? -6.241 -3.919 -2.122 1.00 95.25 88 ALA A N 1
ATOM 630 C CA . ALA A 1 88 ? -5.173 -4.610 -1.412 1.00 95.25 88 ALA A CA 1
ATOM 631 C C . ALA A 1 88 ? -5.491 -4.623 0.081 1.00 95.25 88 ALA A C 1
ATOM 633 O O . ALA A 1 88 ? -5.452 -3.575 0.723 1.00 95.25 88 ALA A O 1
ATOM 634 N N . THR A 1 89 ? -5.809 -5.797 0.626 1.00 97.69 89 THR A N 1
ATOM 635 C CA . THR A 1 89 ? -6.066 -5.981 2.061 1.00 97.69 89 THR A CA 1
ATOM 636 C C . THR A 1 89 ? -4.865 -6.635 2.723 1.00 97.69 89 THR A C 1
ATOM 638 O O . THR A 1 89 ? -4.447 -7.713 2.310 1.00 97.69 89 THR A O 1
ATOM 641 N N . LEU A 1 90 ? -4.343 -5.986 3.758 1.00 97.69 90 LEU A N 1
ATOM 642 C CA . LEU A 1 90 ? -3.238 -6.458 4.585 1.00 97.69 90 LEU A CA 1
ATOM 643 C C . LEU A 1 90 ? -3.719 -6.674 6.013 1.00 97.69 90 LEU A C 1
ATOM 645 O O . LEU A 1 90 ? -4.678 -6.035 6.462 1.00 97.69 90 LEU A O 1
ATOM 649 N N . ASN A 1 91 ? -3.033 -7.554 6.726 1.00 97.69 91 ASN A N 1
ATOM 650 C CA . ASN A 1 91 ? -3.322 -7.855 8.116 1.00 97.69 91 ASN A CA 1
ATOM 651 C C . ASN A 1 91 ? -2.412 -7.031 9.035 1.00 97.69 91 ASN A C 1
ATOM 653 O O . ASN A 1 91 ? -1.335 -6.580 8.648 1.00 97.69 91 ASN A O 1
ATOM 657 N N . ALA A 1 92 ? -2.829 -6.817 10.280 1.00 95.75 92 ALA A N 1
ATOM 658 C CA . ALA A 1 92 ? -2.036 -6.057 11.245 1.00 95.75 92 ALA A CA 1
ATOM 659 C C . ALA A 1 92 ? -0.665 -6.698 11.544 1.00 95.75 92 ALA A C 1
ATOM 661 O O . ALA A 1 92 ? 0.308 -5.985 11.803 1.00 95.75 92 ALA A O 1
ATOM 662 N N . ASP A 1 93 ? -0.563 -8.027 11.449 1.00 96.38 93 ASP A N 1
ATOM 663 C CA . ASP A 1 93 ? 0.681 -8.790 11.598 1.00 96.38 93 ASP A CA 1
ATOM 664 C C . ASP A 1 93 ? 1.649 -8.634 10.411 1.00 96.38 93 ASP A C 1
ATOM 666 O O . ASP A 1 93 ? 2.805 -9.043 10.511 1.00 96.38 93 ASP A O 1
ATOM 670 N N . ASP A 1 94 ? 1.262 -7.922 9.345 1.00 96.44 94 ASP A N 1
ATOM 671 C CA . ASP A 1 94 ? 2.178 -7.428 8.306 1.00 96.44 94 ASP A CA 1
ATOM 672 C C . ASP A 1 94 ? 3.082 -6.270 8.793 1.00 96.44 94 ASP A C 1
ATOM 674 O O . ASP A 1 94 ? 3.855 -5.675 8.039 1.00 96.44 94 ASP A O 1
ATOM 678 N N . GLY A 1 95 ? 3.069 -5.999 10.101 1.00 93.62 95 GLY A N 1
ATOM 679 C CA . GLY A 1 95 ? 4.008 -5.114 10.784 1.00 93.62 95 GLY A CA 1
ATOM 680 C C . GLY A 1 95 ? 3.555 -3.660 10.823 1.00 93.62 95 GLY A C 1
ATOM 681 O O . GLY A 1 95 ? 4.384 -2.752 10.845 1.00 93.62 95 GLY A O 1
ATOM 682 N N . PHE A 1 96 ? 2.243 -3.436 10.851 1.00 94.50 96 PHE A N 1
ATOM 683 C CA . PHE 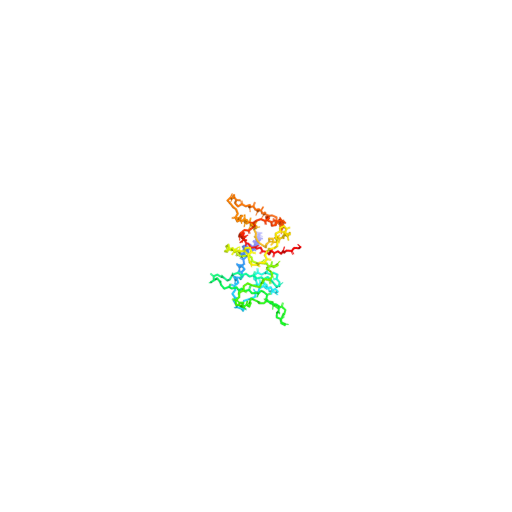A 1 96 ? 1.666 -2.117 11.068 1.00 94.50 96 PHE A CA 1
ATOM 684 C C . PHE A 1 96 ? 1.799 -1.699 12.532 1.00 94.50 96 PHE A C 1
ATOM 686 O O . PHE A 1 96 ? 1.415 -2.431 13.445 1.00 94.50 96 PHE A O 1
ATOM 693 N N . VAL A 1 97 ? 2.315 -0.492 12.770 1.00 91.69 97 VAL A N 1
ATOM 694 C CA . VAL A 1 97 ? 2.460 0.040 14.128 1.00 91.69 97 VAL A CA 1
ATOM 695 C C . VAL A 1 97 ? 1.211 0.831 14.506 1.00 91.69 97 VAL A C 1
ATOM 697 O O . VAL A 1 97 ? 0.847 1.809 13.857 1.00 91.69 97 VAL A O 1
ATOM 700 N N . SER A 1 98 ? 0.556 0.419 15.590 1.00 89.00 98 SER A N 1
ATOM 701 C CA . SER A 1 98 ? -0.606 1.106 16.156 1.00 89.00 98 SER A CA 1
ATOM 702 C C . SER A 1 98 ? -0.352 2.611 16.319 1.00 89.00 98 SER A C 1
ATOM 704 O O . SER A 1 98 ? 0.664 3.034 16.871 1.00 89.00 98 SER A O 1
ATOM 706 N N . GLY A 1 99 ? -1.262 3.442 15.805 1.00 90.19 99 GLY A N 1
ATOM 707 C CA . GLY A 1 99 ? -1.122 4.895 15.860 1.00 90.19 99 GLY A CA 1
ATOM 708 C C . GLY A 1 99 ? -0.072 5.505 14.919 1.00 90.19 99 GLY A C 1
ATOM 709 O O . GLY A 1 99 ? 0.138 6.716 14.987 1.00 90.19 99 GLY A O 1
ATOM 710 N N . GLN A 1 100 ? 0.570 4.731 14.045 1.00 95.69 100 GLN A N 1
ATOM 711 C CA . GLN A 1 100 ? 1.489 5.260 13.035 1.00 95.69 100 GLN A CA 1
ATOM 712 C C . GLN A 1 100 ? 0.757 6.151 12.027 1.00 95.69 100 GLN A C 1
ATOM 714 O O . GLN A 1 100 ? -0.409 5.909 11.693 1.00 95.69 100 GLN A O 1
ATOM 719 N N . TYR A 1 101 ? 1.440 7.185 11.535 1.00 97.12 101 TYR A N 1
ATOM 720 C CA . TYR A 1 101 ? 0.908 8.042 10.483 1.00 97.12 101 TYR A CA 1
ATOM 721 C C . TYR A 1 101 ? 1.241 7.487 9.110 1.00 97.12 101 TYR A C 1
ATOM 723 O O . TYR A 1 101 ? 2.348 7.026 8.852 1.00 97.12 101 TYR A O 1
ATOM 731 N N . TRP A 1 102 ? 0.268 7.592 8.218 1.00 97.62 102 TRP A N 1
ATOM 732 C CA . TRP A 1 102 ? 0.379 7.202 6.827 1.00 97.62 102 TRP A CA 1
ATOM 733 C C . TRP A 1 102 ? -0.068 8.344 5.933 1.00 97.62 102 TRP A C 1
ATOM 735 O O . TRP A 1 102 ? -0.924 9.150 6.303 1.00 97.62 102 TRP A O 1
ATOM 745 N N . VAL A 1 103 ? 0.496 8.404 4.733 1.00 96.75 103 VAL A N 1
ATOM 746 C CA . VAL A 1 103 ? 0.000 9.261 3.662 1.00 96.75 103 VAL A CA 1
ATOM 747 C C . VAL A 1 103 ? -0.233 8.450 2.403 1.00 96.75 103 VAL A C 1
ATOM 749 O O . VAL A 1 103 ? 0.559 7.574 2.068 1.00 96.75 103 VAL A O 1
ATOM 752 N N . ALA A 1 104 ? -1.289 8.810 1.692 1.00 95.81 104 ALA A N 1
ATOM 753 C CA . ALA A 1 104 ? -1.554 8.428 0.324 1.00 95.81 104 ALA A CA 1
ATOM 754 C C . ALA A 1 104 ? -1.173 9.581 -0.611 1.00 95.81 104 ALA A C 1
ATOM 756 O O . ALA A 1 104 ? -1.545 10.733 -0.357 1.00 95.81 104 ALA A O 1
ATOM 757 N N . GLY A 1 105 ? -0.468 9.267 -1.692 1.00 93.44 105 GLY A N 1
ATOM 758 C CA . GLY A 1 105 ? -0.360 10.104 -2.882 1.00 93.44 105 GLY A CA 1
ATOM 759 C C . GLY A 1 105 ? -1.237 9.529 -3.988 1.00 93.44 105 GLY A C 1
ATOM 760 O O . GLY A 1 105 ? -0.957 8.428 -4.465 1.00 93.44 105 GLY A O 1
ATOM 761 N N . ALA A 1 106 ? -2.284 10.251 -4.391 1.00 88.25 106 ALA A N 1
ATOM 762 C CA . ALA A 1 106 ? -3.147 9.815 -5.485 1.00 88.25 106 ALA A CA 1
ATOM 763 C C . ALA A 1 106 ? -2.411 9.957 -6.822 1.00 88.25 106 ALA A C 1
ATOM 765 O O . ALA A 1 106 ? -1.895 11.028 -7.145 1.00 88.25 106 ALA A O 1
ATOM 766 N N . ARG A 1 107 ? -2.359 8.880 -7.611 1.00 82.50 107 ARG A N 1
ATOM 767 C CA . ARG A 1 107 ? -1.779 8.901 -8.965 1.00 82.50 107 ARG A CA 1
ATOM 768 C C . ARG A 1 107 ? -2.836 9.101 -10.032 1.00 82.50 107 ARG A C 1
ATOM 770 O O . ARG A 1 107 ? -2.610 9.816 -11.014 1.00 82.50 107 ARG A O 1
ATOM 777 N N . SER A 1 108 ? -3.994 8.495 -9.821 1.00 78.38 108 SER A N 1
ATOM 778 C CA . SER A 1 108 ? -5.188 8.749 -10.601 1.00 78.38 108 SER A CA 1
ATOM 779 C C . SER A 1 108 ? -6.418 8.639 -9.701 1.00 78.38 108 SER A C 1
ATOM 781 O O . SER A 1 108 ? -6.539 7.751 -8.857 1.00 78.38 108 SER A O 1
ATOM 783 N N . GLY A 1 109 ? -7.334 9.592 -9.853 1.00 82.94 109 GLY A N 1
ATOM 784 C CA . GLY A 1 109 ? -8.618 9.559 -9.168 1.00 82.94 109 GLY A CA 1
ATOM 785 C C . GLY A 1 109 ? -8.523 9.632 -7.642 1.00 82.94 109 GLY A C 1
ATOM 786 O O . GLY A 1 109 ? -7.994 10.585 -7.078 1.00 82.94 109 GLY A O 1
ATOM 787 N N . ARG A 1 110 ? -9.151 8.657 -6.986 1.00 91.56 110 ARG A N 1
ATOM 788 C CA . ARG A 1 110 ? -9.540 8.700 -5.576 1.00 91.56 110 ARG A CA 1
ATOM 789 C C . ARG A 1 110 ? -8.829 7.604 -4.792 1.00 91.56 110 ARG A C 1
ATOM 791 O O . ARG A 1 110 ? -8.929 6.436 -5.162 1.00 91.56 110 ARG A O 1
ATOM 798 N N . CYS A 1 111 ? -8.216 7.982 -3.674 1.00 95.12 111 CYS A N 1
ATOM 799 C CA . CYS A 1 111 ? -7.653 7.042 -2.708 1.00 95.12 111 CYS A CA 1
ATOM 800 C C . CYS A 1 111 ? -8.641 6.803 -1.572 1.00 95.12 111 CYS A C 1
ATOM 802 O O . CYS A 1 111 ? -9.148 7.757 -0.975 1.00 95.12 111 CYS A O 1
ATOM 804 N N . THR A 1 112 ? -8.867 5.536 -1.236 1.00 97.19 112 THR A N 1
ATOM 805 C CA . THR A 1 112 ? -9.650 5.145 -0.062 1.00 97.19 112 THR A CA 1
ATOM 806 C C . THR A 1 112 ? -8.851 4.157 0.771 1.00 97.19 112 THR A C 1
ATOM 808 O O . THR A 1 112 ? -8.299 3.196 0.244 1.00 97.19 112 THR A O 1
ATOM 811 N N . VAL A 1 113 ? -8.817 4.390 2.079 1.00 98.06 113 VAL A N 1
ATOM 812 C CA . VAL A 1 113 ? -8.325 3.436 3.069 1.00 98.06 113 VAL A CA 1
ATOM 813 C C . VAL A 1 113 ? -9.480 3.010 3.966 1.00 98.06 113 VAL A C 1
ATOM 815 O O . VAL A 1 113 ? -10.272 3.845 4.412 1.00 98.06 113 VAL A O 1
ATOM 818 N N . VAL A 1 114 ? -9.582 1.708 4.213 1.00 98.56 114 VAL A N 1
ATOM 819 C CA . VAL A 1 114 ? -10.538 1.105 5.147 1.00 98.56 114 VAL A CA 1
ATOM 820 C C . VAL A 1 114 ? -9.744 0.381 6.222 1.00 98.56 114 VAL A C 1
ATOM 822 O O . VAL A 1 114 ? -8.954 -0.498 5.905 1.00 98.56 114 VAL A O 1
ATOM 825 N N . GLN A 1 115 ? -9.940 0.755 7.480 1.00 98.44 115 GLN A N 1
ATOM 826 C CA . GLN A 1 115 ? -9.294 0.128 8.628 1.00 98.44 115 GLN A CA 1
ATOM 827 C C . GLN A 1 115 ? -10.341 -0.646 9.419 1.00 98.44 115 GLN A C 1
ATOM 829 O O . GLN A 1 115 ? -11.289 -0.047 9.929 1.00 98.44 115 GLN A O 1
ATOM 834 N N . THR A 1 116 ? -10.188 -1.959 9.517 1.00 98.50 116 THR A N 1
ATOM 835 C CA . THR A 1 116 ? -11.104 -2.812 10.278 1.00 98.50 116 THR A CA 1
ATOM 836 C C . THR A 1 116 ? -10.513 -3.058 11.664 1.00 98.50 116 THR A C 1
ATOM 838 O O . THR A 1 116 ? -9.375 -3.529 11.737 1.00 98.50 116 THR A O 1
ATOM 841 N N . PRO A 1 117 ? -11.231 -2.745 12.756 1.00 97.94 117 PRO A N 1
ATOM 842 C CA . PRO A 1 117 ? -10.784 -3.072 14.106 1.00 97.94 117 PRO A CA 1
ATOM 843 C C . PRO A 1 117 ? -10.818 -4.587 14.356 1.00 97.94 117 PRO A C 1
ATOM 845 O O . PRO A 1 117 ? -11.604 -5.320 13.759 1.00 97.94 117 PRO A O 1
ATOM 848 N N . SER A 1 118 ? -9.964 -5.054 15.261 1.00 96.69 118 SER A N 1
ATOM 849 C CA . SER A 1 118 ? -9.964 -6.423 15.800 1.00 96.69 118 SER A CA 1
ATOM 850 C C . SER A 1 118 ? -11.081 -6.647 16.813 1.00 96.69 118 SER A C 1
ATOM 852 O O . SER A 1 118 ? -11.493 -7.783 17.047 1.00 96.69 118 SER A O 1
ATOM 854 N N . THR A 1 119 ? -11.596 -5.566 17.396 1.00 94.25 119 THR A N 1
ATOM 855 C CA . THR A 1 119 ? -12.778 -5.590 18.251 1.00 94.25 119 THR A CA 1
ATOM 856 C C . THR A 1 119 ? -14.060 -5.466 17.426 1.00 94.25 119 THR A C 1
ATOM 858 O O . THR A 1 119 ? -14.046 -5.086 16.255 1.00 94.25 119 THR A O 1
ATOM 861 N N . ALA A 1 120 ? -15.204 -5.794 18.031 1.00 88.06 120 ALA A N 1
ATOM 862 C CA . ALA A 1 120 ? -16.501 -5.602 17.393 1.00 88.06 120 ALA A CA 1
ATOM 863 C C . ALA A 1 120 ? -16.793 -4.097 17.235 1.00 88.06 120 ALA A C 1
ATOM 865 O O . ALA A 1 120 ? -17.277 -3.443 18.157 1.00 88.06 120 ALA A O 1
ATOM 866 N N . GLY A 1 121 ? -16.491 -3.551 16.058 1.00 93.50 121 GLY A N 1
ATOM 867 C CA . GLY A 1 121 ? -16.709 -2.151 15.712 1.00 93.50 121 GLY A CA 1
ATOM 868 C C . GLY A 1 121 ? -16.790 -1.945 14.197 1.00 93.50 121 GLY A C 1
ATOM 869 O O . GLY A 1 121 ? -16.345 -2.800 13.427 1.00 93.50 121 GLY A O 1
ATOM 870 N N . PRO A 1 122 ? -17.389 -0.834 13.736 1.00 97.19 122 PRO A N 1
ATOM 871 C CA . PRO A 1 122 ? -17.449 -0.533 12.313 1.00 97.19 122 PRO A CA 1
ATOM 872 C C . PRO A 1 122 ? -16.051 -0.191 11.764 1.00 97.19 122 PRO A C 1
ATOM 874 O O . PRO A 1 122 ? -15.250 0.418 12.478 1.00 97.19 122 PRO A O 1
ATOM 877 N N . PRO A 1 123 ? -15.759 -0.501 10.488 1.00 98.12 123 PRO A N 1
ATOM 878 C CA . PRO A 1 123 ? -14.529 -0.053 9.851 1.00 98.12 123 PRO A CA 1
ATOM 879 C C . PRO A 1 123 ? -14.417 1.476 9.803 1.00 98.12 123 PRO A C 1
ATOM 881 O O . PRO A 1 123 ? -15.387 2.181 9.513 1.00 98.12 123 PRO A O 1
ATOM 884 N N . VAL A 1 124 ? -13.208 1.991 10.015 1.00 98.25 124 VAL A N 1
ATOM 885 C CA . VAL A 1 124 ? -12.881 3.409 9.837 1.00 98.25 124 VAL A CA 1
ATOM 886 C C . VAL A 1 124 ? -12.454 3.638 8.394 1.00 98.25 124 VAL A C 1
ATOM 888 O O . VAL A 1 124 ? -11.432 3.123 7.943 1.00 9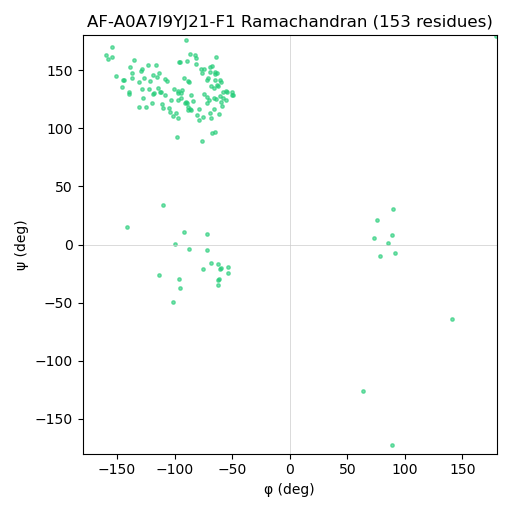8.25 124 VAL A O 1
ATOM 891 N N . VAL A 1 125 ? -13.233 4.432 7.663 1.00 98.25 125 VAL A N 1
ATOM 892 C CA . VAL A 1 125 ? -12.997 4.720 6.244 1.00 98.25 125 VAL A CA 1
ATOM 893 C C . VAL A 1 125 ? -12.521 6.156 6.079 1.00 98.25 125 VAL A C 1
ATOM 895 O O . VAL A 1 125 ? -13.188 7.087 6.529 1.00 98.25 125 VAL A O 1
ATOM 898 N N . LYS A 1 126 ? -11.407 6.356 5.370 1.00 97.44 126 LYS A N 1
ATOM 899 C CA . LYS A 1 126 ? -10.994 7.681 4.891 1.00 97.44 126 LYS A CA 1
ATOM 900 C C . LYS A 1 126 ? -10.857 7.652 3.379 1.00 97.44 126 LYS A C 1
ATOM 902 O O . LYS A 1 126 ? -10.300 6.720 2.811 1.00 97.44 126 LYS A O 1
ATOM 907 N N . THR A 1 127 ? -11.406 8.669 2.730 1.00 96.62 127 THR A N 1
ATOM 908 C CA . THR A 1 127 ? -11.384 8.823 1.277 1.00 96.62 127 THR A CA 1
ATOM 909 C C . THR A 1 127 ? -10.936 10.228 0.936 1.00 96.62 127 THR A C 1
ATOM 911 O O . THR A 1 127 ? -11.371 11.180 1.583 1.00 96.62 127 THR A O 1
ATOM 914 N N . SER A 1 128 ? -10.116 10.363 -0.101 1.00 91.81 128 SER A N 1
ATOM 915 C CA . SER A 1 128 ? -9.780 11.661 -0.663 1.00 91.81 128 SER A CA 1
ATOM 916 C C . SER A 1 128 ? -9.781 11.651 -2.184 1.00 91.81 128 SER A C 1
ATOM 918 O O . SER A 1 128 ? -9.338 10.693 -2.814 1.00 91.81 128 SER A O 1
ATOM 920 N N . ASN A 1 129 ? -10.247 12.767 -2.743 1.00 85.88 129 ASN A N 1
ATOM 921 C CA . ASN A 1 129 ? -10.105 13.117 -4.157 1.00 85.88 129 ASN A CA 1
ATOM 922 C C . ASN A 1 129 ? -8.955 14.117 -4.380 1.00 85.88 129 ASN A C 1
ATOM 924 O O . ASN A 1 129 ? -8.764 14.590 -5.496 1.00 85.88 129 ASN A O 1
ATOM 928 N N . SER A 1 130 ? -8.249 14.514 -3.316 1.00 81.81 130 SER A N 1
ATOM 929 C CA . SER A 1 130 ? -7.057 15.354 -3.414 1.00 81.81 130 SER A CA 1
ATOM 930 C C . SER A 1 130 ? -5.825 14.511 -3.734 1.00 81.81 130 SER A C 1
ATOM 932 O O . SER A 1 130 ? -5.787 13.307 -3.485 1.00 81.81 130 SER A O 1
ATOM 934 N N . GLU A 1 131 ? -4.770 15.180 -4.192 1.00 81.50 131 GLU A N 1
ATOM 935 C CA . GLU A 1 131 ? -3.464 14.564 -4.451 1.00 81.50 131 GLU A CA 1
ATOM 936 C C . GLU A 1 131 ? -2.831 13.931 -3.200 1.00 81.50 131 GLU A C 1
ATOM 938 O O . GLU A 1 131 ? -1.955 13.075 -3.318 1.00 81.50 131 GLU A O 1
ATOM 943 N N . ARG A 1 132 ? -3.263 14.336 -1.996 1.00 90.31 132 ARG A N 1
ATOM 944 C CA . ARG A 1 132 ? -2.683 13.897 -0.725 1.00 90.31 132 ARG A CA 1
ATOM 945 C C . ARG A 1 132 ? -3.738 13.631 0.344 1.00 90.31 132 ARG A C 1
ATOM 947 O O . ARG A 1 132 ? -4.536 14.512 0.659 1.00 90.31 132 ARG A O 1
ATOM 954 N N . MET A 1 133 ? -3.662 12.462 0.975 1.00 94.62 133 MET A N 1
ATOM 955 C CA . MET A 1 133 ? -4.482 12.080 2.129 1.00 94.62 133 MET A CA 1
ATOM 956 C C . MET A 1 133 ? -3.600 11.521 3.236 1.00 94.62 133 MET A C 1
ATOM 958 O O . MET A 1 133 ? -2.964 10.498 3.043 1.00 94.62 133 MET A O 1
ATOM 962 N N . ASP A 1 134 ? -3.572 12.141 4.404 1.00 95.81 134 ASP A N 1
ATOM 963 C CA . ASP A 1 134 ? -2.967 11.570 5.609 1.00 95.81 134 ASP A CA 1
ATOM 964 C C . ASP A 1 134 ? -3.992 10.742 6.398 1.00 95.81 134 ASP A C 1
ATOM 966 O O . ASP A 1 134 ? -5.192 10.954 6.262 1.00 95.81 134 ASP A O 1
ATOM 970 N N . PHE A 1 135 ? -3.567 9.806 7.236 1.00 96.94 135 PHE A N 1
ATOM 971 C CA . PHE A 1 135 ? -4.408 9.186 8.263 1.00 96.94 135 PHE A CA 1
ATOM 972 C C . PHE A 1 135 ? -3.530 8.558 9.342 1.00 96.94 135 PHE A C 1
ATOM 974 O O . PHE A 1 135 ? -2.334 8.347 9.149 1.00 96.94 135 PHE A O 1
ATOM 981 N N . LYS A 1 136 ? -4.137 8.268 10.491 1.00 97.75 136 LYS A N 1
ATOM 982 C CA . LYS A 1 136 ? -3.497 7.550 11.589 1.00 97.75 136 LYS A CA 1
ATOM 983 C C . LYS A 1 136 ? -4.065 6.137 11.655 1.00 97.75 136 LYS A C 1
ATOM 985 O O . LYS A 1 136 ? -5.276 5.967 11.465 1.00 97.75 136 LYS A O 1
ATOM 990 N N . LEU A 1 137 ? -3.210 5.154 11.921 1.00 97.75 137 LEU A N 1
ATOM 991 C CA . LEU A 1 137 ? -3.672 3.791 12.151 1.00 97.75 137 LEU A CA 1
ATOM 992 C C . LEU A 1 137 ? -4.506 3.712 13.430 1.00 97.75 137 LEU A C 1
ATOM 994 O O . LEU A 1 137 ? -4.117 4.280 14.458 1.00 97.75 137 LEU A O 1
ATOM 998 N N . ILE A 1 138 ? -5.650 3.029 13.367 1.00 97.56 138 ILE A N 1
ATOM 999 C CA . ILE A 1 138 ? -6.490 2.798 14.546 1.00 97.56 138 ILE A CA 1
ATOM 1000 C C . ILE A 1 138 ? -5.754 1.910 15.561 1.00 97.56 138 ILE A C 1
ATOM 1002 O O . ILE A 1 138 ? -4.946 1.069 15.156 1.00 97.56 138 ILE A O 1
ATOM 1006 N N . PRO A 1 139 ? -5.994 2.086 16.874 1.00 95.56 139 PRO A N 1
ATOM 1007 C CA . PRO A 1 139 ? -5.188 1.410 17.879 1.00 95.56 139 PRO A CA 1
ATOM 1008 C C . PRO A 1 139 ? -5.253 -0.120 17.840 1.00 95.56 139 PRO A C 1
ATOM 1010 O O . PRO A 1 139 ? -4.252 -0.777 18.116 1.00 95.56 139 PRO A O 1
ATOM 1013 N N . ASP A 1 140 ? -6.419 -0.660 17.494 1.00 95.94 140 ASP A N 1
ATOM 1014 C CA . ASP A 1 140 ? -6.779 -2.074 17.516 1.00 95.94 140 ASP A CA 1
ATOM 1015 C C . ASP A 1 140 ? -6.944 -2.655 16.103 1.00 95.94 140 ASP A C 1
ATOM 1017 O O . ASP A 1 140 ? -7.790 -3.519 15.891 1.00 95.94 140 ASP A O 1
ATOM 1021 N N . LEU A 1 141 ? -6.157 -2.176 15.134 1.00 97.75 141 LEU A N 1
ATOM 1022 C CA . LEU A 1 141 ? -6.204 -2.606 13.733 1.00 97.75 141 LEU A CA 1
ATOM 1023 C C . LEU A 1 141 ? -6.154 -4.142 13.601 1.00 97.75 141 LEU A C 1
ATOM 1025 O O . LEU A 1 141 ? -5.254 -4.779 14.139 1.00 97.75 141 LEU A O 1
ATOM 1029 N N . ALA A 1 142 ? -7.094 -4.723 12.852 1.00 97.88 142 ALA A N 1
ATOM 1030 C CA . ALA A 1 142 ? -7.040 -6.110 12.379 1.00 97.88 142 ALA A CA 1
ATOM 1031 C C . ALA A 1 142 ? -6.604 -6.180 10.919 1.00 97.88 142 ALA A C 1
ATOM 1033 O O . ALA A 1 142 ? -5.691 -6.928 10.579 1.00 97.88 142 ALA A O 1
ATOM 1034 N N . THR A 1 143 ? -7.247 -5.385 10.061 1.00 98.31 143 THR A N 1
ATOM 1035 C CA . THR A 1 143 ? -6.916 -5.310 8.638 1.00 98.31 143 THR A CA 1
ATOM 1036 C C . THR A 1 143 ? -6.951 -3.879 8.137 1.00 98.31 143 THR A C 1
ATOM 1038 O O . THR A 1 143 ? -7.691 -3.032 8.647 1.00 98.31 143 THR A O 1
ATOM 1041 N N . ILE A 1 144 ? -6.165 -3.619 7.100 1.00 98.38 144 ILE A N 1
ATOM 1042 C CA . ILE A 1 144 ? -6.175 -2.372 6.349 1.00 98.38 144 ILE A CA 1
ATOM 1043 C C . ILE A 1 144 ? -6.340 -2.685 4.866 1.00 98.38 144 ILE A C 1
ATOM 1045 O O . ILE A 1 144 ? -5.590 -3.477 4.303 1.00 98.38 144 ILE A O 1
ATOM 1049 N N . THR A 1 145 ? -7.332 -2.069 4.230 1.00 98.44 145 THR A N 1
ATOM 1050 C CA . THR A 1 145 ? -7.579 -2.194 2.793 1.00 98.44 145 THR A CA 1
ATOM 1051 C C . THR A 1 145 ? -7.267 -0.879 2.096 1.00 98.44 145 THR A C 1
ATOM 1053 O O . THR A 1 145 ? -7.890 0.147 2.386 1.00 98.44 145 THR A O 1
ATOM 1056 N N . PHE A 1 146 ? -6.340 -0.925 1.145 1.00 97.50 146 PHE A N 1
ATOM 1057 C CA . PHE A 1 146 ? -5.977 0.173 0.258 1.00 97.50 146 PHE A CA 1
ATOM 1058 C C . PHE A 1 146 ? -6.705 0.051 -1.078 1.00 97.50 146 PHE A C 1
ATOM 1060 O O . PHE A 1 146 ? -6.680 -1.009 -1.705 1.00 97.50 146 PHE A O 1
ATOM 1067 N N . LYS A 1 147 ? -7.339 1.140 -1.522 1.00 96.06 147 LYS A N 1
ATOM 1068 C CA . LYS A 1 147 ? -8.131 1.180 -2.757 1.00 96.06 147 LYS A CA 1
ATOM 1069 C C . LYS A 1 147 ? -7.736 2.347 -3.652 1.00 96.06 147 LYS A C 1
ATOM 1071 O O . LYS A 1 147 ? -7.407 3.430 -3.160 1.00 96.06 147 LYS A O 1
ATOM 1076 N N . GLY A 1 148 ? -7.891 2.139 -4.958 1.00 93.12 148 GLY A N 1
ATOM 1077 C CA . GLY A 1 148 ? -7.545 3.110 -5.997 1.00 93.12 148 GLY A CA 1
ATOM 1078 C C . GLY A 1 148 ? -6.094 2.987 -6.458 1.00 93.12 148 GLY A C 1
ATOM 1079 O O . GLY A 1 148 ? -5.392 2.051 -6.075 1.00 93.12 148 GLY A O 1
ATOM 1080 N N . GLU A 1 149 ? -5.649 3.932 -7.286 1.00 93.06 149 GLU A N 1
ATOM 1081 C CA . GLU A 1 149 ? -4.277 3.992 -7.797 1.00 93.06 149 GLU A CA 1
ATOM 1082 C C . GLU A 1 149 ? -3.437 4.970 -6.962 1.00 93.06 149 GLU A C 1
ATOM 1084 O O . GLU A 1 149 ? -3.452 6.188 -7.186 1.00 93.06 149 GLU A O 1
ATOM 1089 N N . CYS A 1 150 ? -2.759 4.447 -5.940 1.00 95.06 150 CYS A N 1
ATOM 1090 C CA . CYS A 1 150 ? -2.216 5.247 -4.846 1.00 95.06 150 CYS A CA 1
ATOM 1091 C C . CYS A 1 150 ? -0.889 4.683 -4.336 1.00 95.06 150 CYS A C 1
ATOM 1093 O O . CYS A 1 150 ? -0.734 3.471 -4.185 1.00 95.06 150 CYS A O 1
ATOM 1095 N N . ASP A 1 151 ? 0.037 5.583 -4.002 1.00 95.56 151 ASP A N 1
ATOM 1096 C CA . ASP A 1 151 ? 1.214 5.251 -3.200 1.00 95.56 151 ASP A CA 1
ATOM 1097 C C . ASP A 1 151 ? 0.938 5.556 -1.732 1.00 95.56 151 ASP A C 1
ATOM 1099 O O . ASP A 1 151 ? 0.598 6.687 -1.378 1.00 95.56 151 ASP A O 1
ATOM 1103 N N . TRP A 1 152 ? 1.137 4.566 -0.877 1.00 97.19 152 TRP A N 1
ATOM 1104 C CA . TRP A 1 152 ? 0.923 4.630 0.561 1.00 97.19 152 TRP A CA 1
ATOM 1105 C C . TRP A 1 152 ? 2.270 4.545 1.259 1.00 97.19 152 TRP A C 1
ATOM 1107 O O . TRP A 1 152 ? 3.059 3.657 0.950 1.00 97.19 152 TRP A O 1
ATOM 1117 N N . ARG A 1 153 ? 2.551 5.443 2.202 1.00 97.06 153 ARG A N 1
ATOM 1118 C CA . ARG A 1 153 ? 3.801 5.406 2.973 1.00 97.06 153 ARG A CA 1
ATOM 1119 C C . ARG A 1 153 ? 3.603 5.838 4.413 1.00 97.06 153 ARG A C 1
ATOM 1121 O O . ARG A 1 153 ? 2.861 6.791 4.670 1.00 97.06 153 ARG A O 1
ATOM 1128 N N . SER A 1 154 ? 4.296 5.167 5.320 1.00 95.62 154 SER A N 1
ATOM 1129 C CA . SER A 1 154 ? 4.350 5.529 6.732 1.00 95.62 154 SER A CA 1
ATOM 1130 C C . SER A 1 154 ? 5.363 6.642 7.023 1.00 95.62 154 SER A C 1
ATOM 1132 O O . SER A 1 154 ? 6.357 6.764 6.303 1.00 95.62 154 SER A O 1
ATOM 1134 N N . PHE A 1 155 ? 5.152 7.387 8.112 1.00 87.00 155 PHE A N 1
ATOM 1135 C CA . PHE A 1 155 ? 6.114 8.323 8.712 1.00 87.00 155 PHE A CA 1
ATOM 1136 C C . PHE A 1 155 ? 6.240 8.129 10.222 1.00 87.00 155 PHE A C 1
ATOM 1138 O O . PHE A 1 155 ? 5.267 7.629 10.839 1.00 87.00 155 PHE A O 1
#

Solvent-accessible surface area (backbone atoms only — not comparable to full-atom values): 8828 Å² total; per-residue (Å²): 142,84,86,86,86,83,84,84,83,83,82,85,80,80,80,79,73,80,81,74,75,74,79,62,37,72,68,42,76,74,35,46,19,20,75,52,93,69,13,50,66,44,56,78,64,22,31,34,67,28,95,87,66,46,33,31,32,21,39,78,52,98,54,83,46,18,27,20,37,79,38,103,51,86,68,68,56,55,50,38,37,42,30,76,56,66,74,44,75,44,51,36,88,46,43,60,58,63,57,37,38,36,36,36,38,36,77,50,70,46,35,36,41,38,36,31,46,67,57,101,61,79,62,53,74,50,75,36,76,50,62,66,40,74,51,65,41,56,77,53,52,36,33,42,33,38,31,25,28,25,40,35,36,59,105